Protein 6A58 (pdb70)

InterPro domains:
  IPR003347 JmjC domain [PF02373] (234-351)
  IPR003347 JmjC domain [PS51184] (203-369)
  IPR003347 JmjC domain [SM00558] (200-369)
  IPR003349 JmjN domain [PF02375] (21-54)
  IPR003349 JmjN domain [PS51183] (20-61)
  IPR003349 JmjN domain [SM00545] (19-60)
  IPR013087 Zinc finger C2H2-type [PS00028] (1268-1290)
  IPR013087 Zinc finger C2H2-type [PS00028] (1298-1320)
  IPR013087 Zinc finger C2H2-type [PS00028] (1328-1352)
  IPR013087 Zinc finger C2H2-type [PS50157] (1266-1295)
  IPR013087 Zinc finger C2H2-type [PS50157] (1296-1325)
  IPR013087 Zinc finger C2H2-type [PS50157] (1326-1357)
  IPR013087 Zinc finger C2H2-type [SM00355] (1243-1265)
  IPR013087 Zinc finger C2H2-type [SM00355] (1266-1290)
  IPR013087 Zinc finger C2H2-type [SM00355] (1296-1320)
  IPR013087 Zinc finger C2H2-type [SM00355] (1326-1352)
  IPR036236 Zinc finger C2H2 superfamily [SSF57667] (1282-1324)
  IPR036236 Zinc finger C2H2 superfamily [SSF57667] (1314-1348)

Solvent-accessible surface area: 8875 Å² total; per-residue (Å²): 171,150,91,65,27,90,99,12,121,88,180,74,22,136,37,61,23,112,40,98,133,80,16,105,52,3,94,162,20,31,10,52,70,205,89,32,52,116,91,55,196,36,21,140,120,0,56,110,37,47,61,86,81,58,124,94,131,83,50,148,12,90,117,200,83,31,197,102,31,24,47,156,59,153,23,66,72,32,23,41,46,83,59,77,46,40,102,68,54,90,8,77,19,145,106,40,57,86,50,15,42,58,72,70,40,28,37,135,23,80,176,164,49,84,63,86

Sequence (116 aa):
EECAAYQCNMEGCTMSFSSEKQLMLHKRRNICPIKGCGKNFFSHKYLVQHQRVHSDDRPLKCPWKGCKMTFKWWAWSRTEHIRVHTGARPYVCAEPDCGQTFRFVSDFSRHKRKTGHS

Secondary structure (DSSP, 8-state):
-TTTSEE--STT---EESSHHHHHHHHTTB-SSTTT--B-SSHHHHHHHHHHH-----EE--STT---EESSHHHHHHHHHHHHT---EE--STTT--EESSHHHHHHHHHHS---

GO terms:
  GO:0071558 histone H3K27me2/H3K27me3 demethylase activity (F, IDA)
  GO:0040029 epigenetic regulation of gene expression (P, IDA)
  GO:0009408 response to heat (P, IEP)
  GO:0009737 response to abscisic acid (P, IEP)
  GO:0010286 heat acclimation (P, IEP)
  GO:0042803 protein homodimerization activity (F, IDA)
  GO:0043565 sequence-specific DNA binding (F, IDA)
  GO:1904629 response to diterpene (P, IEP)
  GO:0051260 protein homooligomerization (P, IDA)
  GO:0097355 protein localization to heterochromatin (P, IDA)
  GO:0006355 regulation of DNA-templated transcription (P, IDA)
  GO:0005634 nucleus (C, EXP)
  GO:0031011 Ino80 complex (C, TAS)
  GO:0071558 histone H3K27me2/H3K27me3 demethylase activity (F, IMP)
  GO:0040029 epigenetic regulation of gene expression (P, IMP)
  GO:0009408 response to heat (P, IMP)
  GO:0009627 systemic acquired resistance (P, IMP)
  GO:0010104 regulation of ethylene-activated signaling pathway (P, IMP)
  GO:0010628 positive regulation of gene expression (P, IMP)
  GO:0043565 sequence-specific DNA binding (F, IMP)

Nearest PDB structures (foldseek):
  6a59-assembly1_A  TM=9.992E-01  e=1.985E-23  Arabidopsis thaliana
  6a57-assembly1_A-2  TM=6.347E-01  e=2.746E-20  Arabidopsis thaliana
  6jnm-assembly1_A  TM=7.099E-01  e=5.301E-16  Arabidopsis thaliana
  6jnn-assembly4_G  TM=6.930E-01  e=2.872E-15  Arabidopsis thaliana
  6wmi-assembly2_D  TM=5.431E-01  e=1.323E-08  Homo sapiens

B-factor: mean 37.61, std 11.18, range [24.14, 84.0]

Foldseek 3Di:
DVVQWAAAPPPPDGDIHNDVVLNVVVCQQFASDPPDGDHDPDNVVSVVVNVVPDPDFPAAAPDPPDGDGHNDPVVSVLVVCVVVVDFPAFFPADPPRDTHSDVVVVVVVCVVDVTD

Organism: Arabidopsis thaliana (NCBI:txid3702)

Radius of gyration: 21.43 Å; Cα contacts (8 Å, |Δi|>4): 134; chains: 1; bounding box: 33×42×55 Å

Structure (mmCIF, N/CA/C/O backbone):
data_6A58
#
_entry.id   6A58
#
_cell.length_a   62.494
_cell.length_b   62.494
_cell.length_c   43.157
_cell.angle_alpha   90.00
_cell.angle_beta   90.00
_cell.angle_gamma   90.00
#
_symmetry.space_group_name_H-M   'P 41'
#
loop_
_entity.id
_entity.type
_entity.pdbx_description
1 polymer 'Lysine-specific demet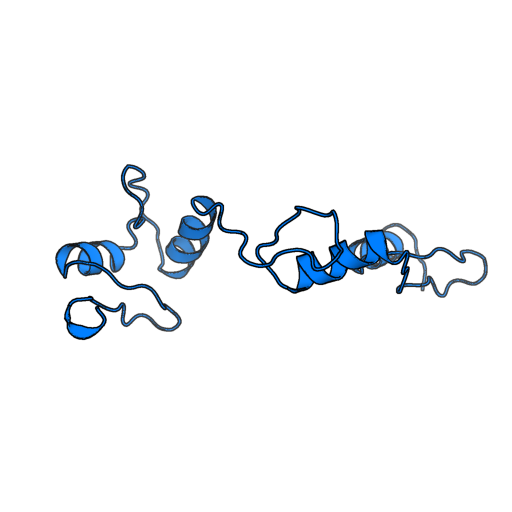hylase REF6'
2 non-polymer 'ZINC ION'
3 water water
#
loop_
_atom_site.group_PDB
_atom_site.id
_atom_site.type_symbol
_atom_site.label_atom_id
_atom_site.label_alt_id
_atom_site.label_comp_id
_atom_site.label_asym_id
_atom_site.label_entity_id
_atom_site.label_seq_id
_atom_site.pdbx_PDB_ins_code
_atom_site.Cartn_x
_atom_site.Cartn_y
_atom_site.Cartn_z
_atom_site.occupancy
_atom_site.B_iso_or_equiv
_atom_site.auth_seq_id
_atom_site.auth_comp_id
_atom_site.auth_asym_id
_atom_site.auth_atom_id
_atom_site.pdbx_PDB_model_num
ATOM 1 N N . GLU A 1 18 ? -40.436 16.137 20.747 0.50 50.42 1238 GLU A N 1
ATOM 2 C CA . GLU A 1 18 ? -41.135 16.363 19.436 1.00 50.12 1238 GLU A CA 1
ATOM 3 C C . GLU A 1 18 ? -40.535 17.552 18.668 1.00 49.03 1238 GLU A C 1
ATOM 4 O O . GLU A 1 18 ? -39.545 18.139 19.112 1.00 48.26 1238 GLU A O 1
ATOM 10 N N . GLU A 1 19 ? -41.124 17.880 17.515 1.00 48.25 1239 GLU A N 1
ATOM 11 C CA . GLU A 1 19 ? -40.713 19.040 16.702 1.00 46.90 1239 GLU A CA 1
ATOM 12 C C . GLU A 1 19 ? -40.630 20.329 17.511 1.00 45.26 1239 GLU A C 1
ATOM 13 O O . GLU A 1 19 ? -39.624 21.037 17.449 1.00 44.44 1239 GLU A O 1
ATOM 19 N N . CYS A 1 20 ? -41.708 20.618 18.243 1.00 43.69 1240 CYS A N 1
ATOM 20 C CA . CYS A 1 20 ? -41.818 21.796 19.114 1.00 43.26 1240 CYS A CA 1
ATOM 21 C C . CYS A 1 20 ? -40.636 21.942 20.068 1.00 41.74 1240 CYS A C 1
ATOM 22 O O . CYS A 1 20 ? -40.033 23.012 20.160 1.00 42.57 1240 CYS A O 1
ATOM 24 N N . ALA A 1 21 ? -40.320 20.854 20.764 1.00 40.78 1241 ALA A N 1
ATOM 25 C CA . ALA A 1 21 ? -39.236 20.828 21.750 1.00 39.57 1241 ALA A CA 1
ATOM 26 C C . ALA A 1 21 ? -37.838 20.775 21.124 1.00 38.20 1241 ALA A C 1
ATOM 27 O O . ALA A 1 21 ? -36.880 21.271 21.720 1.00 39.20 1241 ALA A O 1
ATOM 29 N N . ALA A 1 22 ? -37.722 20.166 19.944 1.00 36.14 1242 ALA A N 1
ATOM 30 C CA . ALA A 1 22 ? -36.430 20.022 19.265 1.00 34.10 1242 ALA A CA 1
ATOM 31 C C . ALA A 1 22 ? -35.913 21.349 18.708 1.00 32.86 1242 ALA A C 1
ATOM 32 O O . ALA A 1 22 ? -36.687 22.270 18.426 1.00 33.22 1242 ALA A O 1
ATOM 34 N N . TYR A 1 23 ? -34.593 21.426 18.559 1.00 31.39 1243 TYR A N 1
ATOM 35 C CA . TYR A 1 23 ? -33.911 22.591 18.006 1.00 30.40 1243 TYR A CA 1
ATOM 36 C C . TYR A 1 23 ? -33.307 22.231 16.650 1.00 29.31 1243 TYR A C 1
ATOM 37 O O . TYR A 1 23 ? -32.333 21.481 16.577 1.00 27.91 1243 TYR A O 1
ATOM 46 N N . GLN A 1 24 ? -33.884 22.781 15.584 1.00 28.42 1244 GLN A N 1
ATOM 47 C CA . GLN A 1 24 ? -33.495 22.434 14.214 1.00 28.43 1244 GLN A CA 1
ATOM 48 C C . GLN A 1 24 ? -32.311 23.289 13.744 1.00 28.22 1244 GLN A C 1
ATOM 49 O O . GLN A 1 24 ? -32.204 24.467 14.105 1.00 28.79 1244 GLN A O 1
ATOM 55 N N . CYS A 1 25 ? -31.426 22.688 12.949 1.00 27.07 1245 CYS A N 1
ATOM 56 C CA . CYS A 1 25 ? -30.296 23.404 12.348 1.00 27.73 1245 CYS A CA 1
ATOM 57 C C . CYS A 1 25 ? -30.755 24.194 11.130 1.00 28.48 1245 CYS A C 1
ATOM 58 O O . CYS A 1 25 ? -31.462 23.658 10.276 1.00 28.27 1245 CYS A O 1
ATOM 61 N N . ASN A 1 26 ? -30.338 25.460 11.049 1.00 29.34 1246 ASN A N 1
ATOM 62 C CA . ASN A 1 26 ? -30.732 26.345 9.941 1.00 30.43 1246 ASN A CA 1
ATOM 63 C C . ASN A 1 26 ? -29.705 26.439 8.805 1.00 31.71 1246 ASN A C 1
ATOM 64 O O . ASN A 1 26 ? -29.877 27.250 7.891 1.00 32.87 1246 ASN A O 1
ATOM 69 N N . MET A 1 27 ? -28.649 25.626 8.855 1.00 32.35 1247 MET A N 1
ATOM 70 C CA . MET A 1 27 ? -27.651 25.591 7.784 1.00 33.97 1247 MET A CA 1
ATOM 71 C C . MET A 1 27 ? -28.248 24.943 6.540 1.00 34.81 1247 MET A C 1
ATOM 72 O O . MET A 1 27 ? -29.013 23.983 6.643 1.00 32.23 1247 MET A O 1
ATOM 77 N N . GLU A 1 28 ? -27.899 25.479 5.372 1.00 36.58 1248 GLU A N 1
ATOM 78 C CA . GLU A 1 28 ? -28.479 25.026 4.105 1.00 37.73 1248 GLU A CA 1
ATOM 79 C C . GLU A 1 28 ? -28.186 23.543 3.876 1.00 35.99 1248 GLU A C 1
ATOM 80 O O . GLU A 1 28 ? -27.038 23.106 3.977 1.00 36.35 1248 GLU A O 1
ATOM 86 N N . GLY A 1 29 ? -29.240 22.774 3.612 1.00 34.30 1249 GLY A N 1
ATOM 87 C CA . GLY A 1 29 ? -29.126 21.342 3.359 1.00 33.22 1249 GLY A CA 1
ATOM 88 C C . GLY A 1 29 ? -29.118 20.447 4.591 1.00 31.96 1249 GLY A C 1
ATOM 89 O O . GLY A 1 29 ? -29.226 19.229 4.452 1.00 33.45 1249 GLY A O 1
ATOM 90 N N . CYS A 1 30 ? -29.000 21.024 5.789 1.00 30.45 1250 CYS A N 1
ATOM 91 C CA . CYS A 1 30 ? -28.921 20.219 7.014 1.00 28.54 1250 CYS A CA 1
ATOM 92 C C . CYS A 1 30 ? -30.314 19.813 7.481 1.00 27.80 1250 CYS A C 1
ATOM 93 O O . CYS A 1 30 ? -31.237 20.628 7.469 1.00 28.09 1250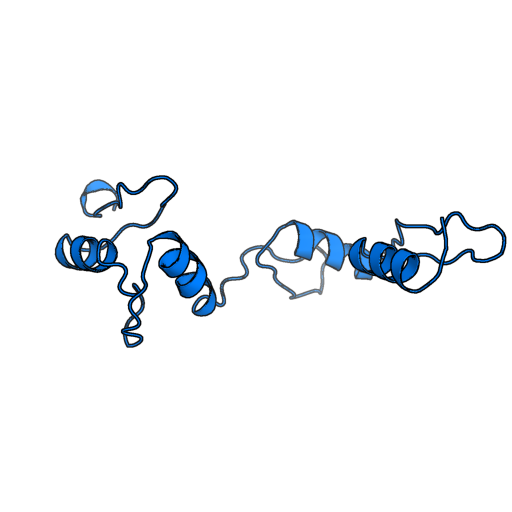 CYS A O 1
ATOM 96 N N . THR A 1 31 ? -30.458 18.555 7.897 1.00 25.94 1251 THR A N 1
ATOM 97 C CA . THR A 1 31 ? -31.734 18.032 8.379 1.00 25.99 1251 THR A CA 1
ATOM 98 C C . THR A 1 31 ? -31.642 17.571 9.838 1.00 25.04 1251 THR A C 1
ATOM 99 O O . THR A 1 31 ? -32.529 16.869 10.320 1.00 25.77 1251 THR A O 1
ATOM 103 N N . MET A 1 32 ? -30.593 17.993 10.545 1.00 24.70 1252 MET A N 1
ATOM 104 C CA . MET A 1 32 ? -30.371 17.562 11.924 1.00 25.38 1252 MET A CA 1
ATOM 105 C C . MET A 1 32 ? -31.125 18.424 12.928 1.00 25.38 1252 MET A C 1
ATOM 106 O O . MET A 1 32 ? -31.400 19.599 12.675 1.00 25.59 1252 MET A O 1
ATOM 111 N N . SER A 1 33 ? -31.463 17.819 14.064 1.00 24.73 1253 SER A N 1
ATOM 112 C CA . SER A 1 33 ? -32.093 18.529 15.179 1.00 25.72 1253 SER A CA 1
ATOM 113 C C . SER A 1 33 ? -31.562 18.000 16.507 1.00 24.82 1253 SER A C 1
ATOM 114 O O . SER A 1 33 ? -30.968 16.917 16.558 1.00 24.81 1253 SER A O 1
ATOM 117 N N . PHE A 1 34 ? -31.780 18.784 17.564 1.00 25.89 1254 PHE A N 1
ATOM 118 C CA . PHE A 1 34 ? -31.126 18.587 18.866 1.00 26.14 1254 PHE A CA 1
ATOM 119 C C . PHE A 1 34 ? -32.089 18.762 20.030 1.00 27.72 1254 PHE A C 1
ATOM 120 O O . PHE A 1 34 ? -33.083 19.476 19.919 1.00 27.94 1254 PHE A O 1
ATOM 128 N N . SER A 1 35 ? -31.772 18.102 21.144 1.00 30.72 1255 SER A N 1
ATOM 129 C CA . SER A 1 35 ? -32.606 18.127 22.347 1.00 32.55 1255 SER A CA 1
ATOM 130 C C . SER A 1 35 ? -32.561 19.463 23.092 1.00 33.61 1255 SER A C 1
ATOM 131 O O . SER A 1 35 ? -33.476 19.771 23.861 1.00 36.22 1255 SER A O 1
ATOM 134 N N . SER A 1 36 ? -31.507 20.247 22.871 1.00 33.35 1256 SER A N 1
ATOM 135 C CA . SER A 1 36 ? -31.341 21.535 23.541 1.00 33.67 1256 SER A CA 1
ATOM 136 C C . SER A 1 36 ? -30.666 22.555 22.639 1.00 33.22 1256 SER A C 1
ATOM 137 O O . SER A 1 36 ? -29.990 22.191 21.673 1.00 32.77 1256 SER A O 1
ATOM 140 N N . GLU A 1 37 ? -30.837 23.832 22.972 1.00 32.94 1257 GLU A N 1
ATOM 141 C CA . GLU A 1 37 ? -30.141 24.911 22.270 1.00 32.77 1257 GLU A CA 1
ATOM 142 C C . GLU A 1 37 ? -28.627 24.762 22.405 1.00 31.35 1257 GLU A C 1
ATOM 143 O O . GLU A 1 37 ? -27.890 25.059 21.467 1.00 30.16 1257 GLU A O 1
ATOM 149 N N . LYS A 1 38 ? -28.183 24.311 23.578 1.00 31.12 1258 LYS A N 1
ATOM 150 C CA . LYS A 1 38 ? -26.774 24.015 23.842 1.00 30.44 1258 LYS A CA 1
ATOM 151 C C . LYS A 1 38 ? -26.158 23.131 22.764 1.00 28.73 1258 LYS A C 1
ATOM 152 O O . LYS A 1 38 ? -25.126 23.471 22.188 1.00 28.25 1258 LYS A O 1
ATOM 158 N N . GLN A 1 39 ? -26.805 22.005 22.487 1.00 27.90 1259 GLN A N 1
ATOM 159 C CA . GLN A 1 39 ? -26.279 21.060 21.501 1.00 27.54 1259 GLN A CA 1
ATOM 160 C C . GLN A 1 39 ? -26.400 21.582 20.068 1.00 26.04 1259 GLN A C 1
ATOM 161 O O . GLN A 1 39 ? -25.582 21.236 19.217 1.00 25.30 1259 GLN A O 1
ATOM 167 N N . LEU A 1 40 ? -27.393 22.428 19.808 1.00 25.54 1260 LEU A N 1
ATOM 168 C CA . LEU A 1 40 ? -27.479 23.126 18.525 1.00 25.69 1260 LEU A CA 1
ATOM 169 C C . LEU A 1 40 ? -26.311 24.108 18.351 1.00 25.94 1260 LEU A C 1
ATOM 170 O O . LEU A 1 40 ? -25.738 24.199 17.271 1.00 25.54 1260 LEU A O 1
ATOM 175 N N . MET A 1 41 ? -25.979 24.850 19.406 1.00 26.01 1261 MET A N 1
ATOM 176 C CA . MET A 1 41 ? -24.843 25.782 19.355 1.00 26.58 1261 MET A CA 1
ATOM 177 C C . MET A 1 41 ? -23.517 25.058 19.111 1.00 25.38 1261 MET A C 1
ATOM 178 O O . MET A 1 41 ? -22.694 25.510 18.306 1.00 25.16 1261 MET A O 1
ATOM 183 N N . LEU A 1 42 ? -23.328 23.925 19.784 1.00 24.96 1262 LEU A N 1
ATOM 184 C CA . LEU A 1 42 ? -22.138 23.099 19.576 1.00 25.17 1262 LEU A CA 1
ATOM 185 C C . LEU A 1 42 ? -22.103 22.534 18.154 1.00 24.60 1262 LEU A C 1
ATOM 186 O O . LEU A 1 42 ? -21.042 22.473 17.527 1.00 24.69 1262 LEU A O 1
ATOM 191 N N . HIS A 1 43 ? -23.271 22.149 17.640 1.00 24.28 1263 HIS A N 1
ATOM 192 C CA . HIS A 1 43 ? -23.406 21.708 16.256 1.00 25.04 1263 HIS A CA 1
ATOM 193 C C . HIS A 1 43 ? -23.004 22.792 15.245 1.00 25.89 1263 HIS A C 1
ATOM 194 O O . HIS A 1 43 ? -22.332 22.493 14.260 1.00 26.14 1263 HIS A O 1
ATOM 201 N N . LYS A 1 44 ? -23.397 24.039 15.498 1.00 27.26 1264 LYS A N 1
ATOM 202 C CA . LYS A 1 44 ? -23.021 25.162 14.623 1.00 28.48 1264 LYS A CA 1
ATOM 203 C C . LYS A 1 44 ? -21.519 25.500 14.659 1.00 29.25 1264 LYS A C 1
ATOM 204 O O . LYS A 1 44 ? -21.019 26.167 13.748 1.00 30.20 1264 LYS A O 1
ATOM 210 N N . ARG A 1 45 ? -20.824 25.037 15.704 1.00 28.13 1265 ARG A N 1
ATOM 211 C CA A ARG A 1 45 ? -19.357 25.098 15.786 0.70 28.29 1265 ARG A CA 1
ATOM 212 C CA B ARG A 1 45 ? -19.357 25.106 15.782 0.30 28.45 1265 ARG A CA 1
ATOM 213 C C . ARG A 1 45 ? -18.690 23.852 15.186 1.00 28.16 1265 ARG A C 1
ATOM 214 O O . ARG A 1 45 ? -17.491 23.615 15.379 1.00 27.87 1265 ARG A O 1
ATOM 229 N N . ASN A 1 46 ? -19.467 23.055 14.445 1.00 27.53 1266 ASN A N 1
ATOM 230 C CA . ASN A 1 46 ? -18.986 21.869 13.737 1.00 27.68 1266 ASN A CA 1
ATOM 231 C C . ASN A 1 46 ? -18.331 20.820 14.633 1.00 26.77 1266 ASN A C 1
ATOM 232 O O . ASN A 1 46 ? -17.360 20.167 14.240 1.00 27.70 1266 ASN A O 1
ATOM 237 N N . ILE A 1 47 ? -18.895 20.651 15.828 1.00 25.73 1267 ILE A N 1
ATOM 238 C CA . ILE A 1 47 ? -18.481 19.614 16.764 1.00 25.72 1267 ILE A CA 1
ATOM 239 C C . ILE A 1 47 ? -19.379 18.405 16.519 1.00 25.68 1267 ILE A C 1
ATOM 240 O O . ILE A 1 47 ? -20.601 18.546 16.438 1.00 25.45 1267 ILE A O 1
ATOM 245 N N . CYS A 1 48 ? -18.771 17.228 16.385 1.00 25.47 1268 CYS A N 1
ATOM 246 C CA . CYS A 1 48 ? -19.518 15.985 16.155 1.00 26.48 1268 CYS A CA 1
ATOM 247 C C . CYS A 1 48 ? -20.675 15.815 17.154 1.00 26.64 1268 CYS A C 1
ATOM 248 O O . CYS A 1 48 ? -20.490 16.046 18.347 1.00 27.31 1268 CYS A O 1
ATOM 251 N N . PRO A 1 49 ? -21.868 15.403 16.672 1.00 26.37 1269 PRO A N 1
ATOM 252 C CA . PRO A 1 49 ? -23.023 15.245 17.569 1.00 26.45 1269 PRO A CA 1
ATOM 253 C C . PRO A 1 49 ? -23.006 13.999 18.465 1.00 26.98 1269 PRO A C 1
ATOM 254 O O . PRO A 1 49 ? -23.881 13.875 19.326 1.00 27.72 1269 PRO A O 1
ATOM 258 N N . ILE A 1 50 ? -22.049 13.089 18.263 1.00 27.73 1270 ILE A N 1
ATOM 259 C CA . ILE A 1 50 ? -22.051 11.785 18.934 1.00 28.45 1270 ILE A CA 1
ATOM 260 C C . ILE A 1 50 ? -21.298 11.834 20.264 1.00 29.34 1270 ILE A C 1
ATOM 261 O O . ILE A 1 50 ? -20.177 12.347 20.337 1.00 29.28 1270 ILE A O 1
ATOM 266 N N . LYS A 1 51 ? -21.917 11.273 21.303 1.00 30.37 1271 LYS A N 1
ATOM 267 C CA . LYS A 1 51 ? -21.312 11.196 22.638 1.00 31.38 1271 LYS A CA 1
ATOM 268 C C . LYS A 1 51 ? -19.951 10.493 22.591 1.00 32.54 1271 LYS A C 1
ATOM 269 O O . LYS A 1 51 ? -19.814 9.431 21.977 1.00 32.82 1271 LYS A O 1
ATOM 275 N N . GLY A 1 52 ? -18.949 11.113 23.215 1.00 34.07 1272 GLY A N 1
ATOM 276 C CA . GLY A 1 52 ? -17.602 10.543 23.314 1.00 34.33 1272 GLY A CA 1
ATOM 277 C C . GLY A 1 52 ? -16.631 10.799 22.170 1.00 35.50 1272 GLY A C 1
ATOM 278 O O . GLY A 1 52 ? -15.446 10.478 22.299 1.00 36.97 1272 GLY A O 1
ATOM 279 N N . CYS A 1 53 ? -17.101 11.369 21.057 1.00 34.31 1273 CYS A N 1
ATOM 280 C CA . CYS A 1 53 ? -16.246 11.572 19.883 1.00 33.89 1273 CYS A CA 1
ATOM 281 C C . CYS A 1 53 ? -15.352 12.803 20.056 1.00 34.96 1273 CYS A C 1
ATOM 282 O O . CYS A 1 53 ? -14.127 12.676 20.129 1.00 36.29 1273 CYS A O 1
ATOM 285 N N . GLY A 1 54 ? -15.968 13.982 20.113 1.00 34.48 1274 GLY A N 1
ATOM 286 C CA . GLY A 1 54 ? -15.246 15.238 20.332 1.00 33.89 1274 GLY A CA 1
ATOM 287 C C . GLY A 1 54 ? -14.542 15.861 19.134 1.00 33.52 1274 GLY A C 1
ATOM 288 O O . GLY A 1 54 ? -13.941 16.927 19.272 1.00 33.74 1274 GLY A O 1
ATOM 289 N N . LYS A 1 55 ? -14.612 15.230 17.961 1.00 31.86 1275 LYS A N 1
ATOM 290 C CA . LYS A 1 55 ? -13.935 15.758 16.775 1.00 31.77 1275 LYS A CA 1
ATOM 291 C C . LYS A 1 55 ? -14.623 17.037 16.284 1.00 30.60 1275 LYS A C 1
ATOM 292 O O . LYS A 1 55 ? -15.853 17.112 16.252 1.00 29.74 1275 LYS A O 1
ATOM 298 N N . ASN A 1 56 ? -13.814 18.043 15.945 1.00 29.54 1276 ASN A N 1
ATOM 299 C CA . ASN A 1 56 ? -14.290 19.315 15.391 1.00 29.39 1276 ASN A CA 1
ATOM 300 C C . ASN A 1 56 ? -13.876 19.397 13.927 1.00 29.88 1276 ASN A C 1
ATOM 301 O O . ASN A 1 56 ? -12.838 18.847 13.544 1.00 29.24 1276 ASN A O 1
ATOM 306 N N . PHE A 1 57 ? -14.659 20.118 13.125 1.00 29.87 1277 PHE A N 1
ATOM 307 C CA . PHE A 1 57 ? -14.429 20.208 11.675 1.00 30.48 1277 PHE A CA 1
ATOM 308 C C . PHE A 1 57 ? -14.436 21.643 11.160 1.00 30.45 1277 PHE A C 1
ATOM 309 O O . PHE A 1 57 ? -15.003 22.536 11.783 1.00 29.67 1277 PHE A O 1
ATOM 317 N N . PHE A 1 58 ? -13.775 21.854 10.023 1.00 31.39 1278 PHE A N 1
ATOM 318 C CA . PHE A 1 58 ? -13.573 23.194 9.465 1.00 33.02 1278 PHE A CA 1
ATOM 319 C C . PHE A 1 58 ? -14.835 23.760 8.816 1.00 32.82 1278 PHE A C 1
ATOM 320 O O . PHE A 1 58 ? -15.016 24.978 8.763 1.00 34.05 1278 PHE A O 1
ATOM 328 N N . SER A 1 59 ? -15.694 22.876 8.314 1.00 34.02 1279 SER A N 1
ATOM 329 C CA . SER A 1 59 ? -16.950 23.284 7.704 1.00 34.37 1279 SER A CA 1
ATOM 330 C C . SER A 1 59 ? -18.071 22.339 8.094 1.00 34.11 1279 SER A C 1
ATOM 331 O O . SER A 1 59 ? -17.847 21.245 8.613 1.00 32.37 1279 SER A O 1
ATOM 334 N N . HIS A 1 60 ? -19.280 22.781 7.794 1.00 35.08 1280 HIS A N 1
ATOM 335 C CA . HIS A 1 60 ? -20.477 22.013 8.068 1.00 36.07 1280 HIS A CA 1
ATOM 336 C C . HIS A 1 60 ? -20.594 20.766 7.178 1.00 37.06 1280 HIS A C 1
ATOM 337 O O . HIS A 1 60 ? -21.125 19.748 7.615 1.00 35.62 1280 HIS A O 1
ATOM 344 N N . LYS A 1 61 ? -20.083 20.840 5.947 1.00 38.34 1281 LYS A N 1
ATOM 345 C CA . LYS A 1 61 ? -20.058 19.680 5.047 1.00 39.91 1281 LYS A CA 1
ATOM 346 C C . LYS A 1 61 ? -19.184 18.543 5.594 1.00 39.67 1281 LYS A C 1
ATOM 347 O O . LYS A 1 61 ? -19.585 17.378 5.549 1.00 40.28 1281 LYS A O 1
ATOM 353 N N . TYR A 1 62 ? -17.999 18.888 6.104 1.00 39.25 1282 TYR A N 1
ATOM 354 C CA . TYR A 1 62 ? -17.104 17.910 6.749 1.00 39.70 1282 TYR A CA 1
ATOM 355 C C . TYR A 1 62 ? -17.746 17.235 7.965 1.00 37.59 1282 TYR A C 1
ATOM 356 O O . TYR A 1 62 ? -17.578 16.030 8.171 1.00 38.45 1282 TYR A O 1
ATOM 365 N N . LEU A 1 63 ? -18.463 18.021 8.767 1.00 35.85 1283 LEU A N 1
ATOM 366 C CA . LEU A 1 63 ? -19.168 17.516 9.950 1.00 35.71 1283 LEU A CA 1
ATOM 367 C C . LEU A 1 63 ? -20.219 16.460 9.593 1.00 36.05 1283 LEU A C 1
ATOM 368 O O . LEU A 1 63 ? -20.255 15.386 10.196 1.00 35.79 1283 LEU A O 1
ATOM 373 N N . VAL A 1 64 ? -21.072 16.788 8.625 1.00 36.99 1284 VAL A N 1
ATOM 374 C CA . VAL A 1 64 ? -22.191 15.919 8.226 1.00 38.49 1284 VAL A CA 1
ATOM 375 C C . VAL A 1 64 ? -21.687 14.593 7.642 1.00 40.72 1284 VAL A C 1
ATOM 376 O O . VAL A 1 64 ? -22.223 13.527 7.962 1.00 40.09 1284 VAL A O 1
ATOM 380 N N . GLN A 1 65 ? -20.660 14.665 6.800 1.00 42.57 1285 GLN A N 1
ATOM 381 C CA . GLN A 1 65 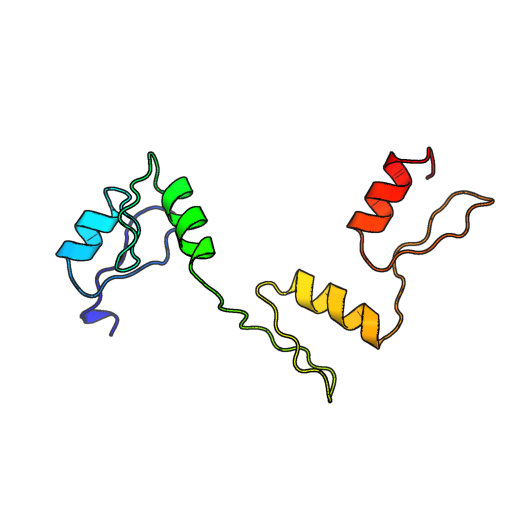? -20.024 13.465 6.242 1.00 44.06 1285 GLN A CA 1
ATOM 382 C C . GLN A 1 65 ? -19.433 12.565 7.330 1.00 43.02 1285 GLN A C 1
ATOM 383 O O . GLN A 1 65 ? -19.592 11.343 7.278 1.00 43.63 1285 GLN A O 1
ATOM 389 N N . HIS A 1 66 ? -18.768 13.174 8.312 1.00 41.18 1286 HIS A N 1
ATOM 390 C CA . HIS A 1 66 ? -18.173 12.432 9.427 1.00 40.84 1286 HIS A CA 1
ATOM 391 C C . HIS A 1 66 ? -19.194 11.674 10.283 1.00 41.86 1286 HIS A C 1
ATOM 392 O O . HIS A 1 66 ? -18.971 10.509 10.622 1.00 42.26 1286 HIS A O 1
ATOM 399 N N . GLN A 1 67 ? -20.290 12.344 10.645 1.00 42.66 1287 GLN A N 1
ATOM 400 C CA . GLN A 1 67 ? -21.349 11.748 11.482 1.00 44.37 1287 GLN A CA 1
ATOM 401 C C . GLN A 1 67 ? -21.860 10.408 10.928 1.00 44.89 1287 GLN A C 1
ATOM 402 O O . GLN A 1 67 ? -22.158 9.495 11.699 1.00 45.17 1287 GLN A O 1
ATOM 408 N N . ARG A 1 68 ? -21.945 10.303 9.601 1.00 45.87 1288 ARG A N 1
ATOM 409 C CA . ARG A 1 68 ? -22.349 9.062 8.923 1.00 46.55 1288 ARG A CA 1
ATOM 410 C C . ARG A 1 68 ? -21.461 7.851 9.243 1.00 46.86 1288 ARG A C 1
ATOM 411 O O . ARG A 1 68 ? -21.948 6.719 9.255 1.00 47.60 1288 ARG A O 1
ATOM 413 N N . VAL A 1 69 ? -20.173 8.090 9.499 1.00 46.27 1289 VAL A N 1
ATOM 414 C CA . VAL A 1 69 ? -19.231 7.024 9.872 1.00 45.10 1289 VAL A CA 1
ATOM 415 C C . VAL A 1 69 ? -19.559 6.344 11.209 1.00 44.33 1289 VAL A C 1
ATOM 416 O O . VAL A 1 69 ? -19.228 5.171 11.403 1.00 45.65 1289 VAL A O 1
ATOM 418 N N . HIS A 1 70 ? -20.193 7.073 12.127 1.00 41.70 1290 HIS A N 1
ATOM 419 C CA . HIS A 1 70 ? -20.670 6.492 13.390 1.00 40.81 1290 HIS A CA 1
ATOM 420 C C . HIS A 1 70 ? -21.891 5.582 13.215 1.00 40.63 1290 HIS A C 1
ATOM 421 O O . HIS A 1 70 ? -22.084 4.651 14.001 1.00 41.90 1290 HIS A O 1
ATOM 428 N N . SER A 1 71 ? -22.718 5.866 12.209 1.00 40.91 1291 SER A N 1
ATOM 429 C CA . SER A 1 71 ? -23.977 5.146 12.012 1.00 41.05 1291 SER A CA 1
ATOM 430 C C . SER A 1 71 ? -23.773 3.782 11.355 1.00 41.06 1291 SER A C 1
ATOM 431 O O . SER A 1 71 ? -23.137 3.684 10.305 1.00 42.78 1291 SER A O 1
ATOM 434 N N . ASP A 1 72 ? -24.332 2.747 11.980 1.00 40.33 1292 ASP A N 1
ATOM 435 C CA . ASP A 1 72 ? -24.451 1.417 11.371 1.00 40.20 1292 ASP A CA 1
ATOM 436 C C . ASP A 1 72 ? -25.872 1.170 10.830 1.00 37.73 1292 ASP A C 1
ATOM 437 O O . ASP A 1 72 ? -26.265 0.022 10.615 1.00 38.00 1292 ASP A O 1
ATOM 442 N N . ASP A 1 73 ? -26.627 2.248 10.591 1.00 34.62 1293 ASP A N 1
ATOM 443 C CA . ASP A 1 73 ? -28.015 2.145 10.151 1.00 32.77 1293 ASP A CA 1
ATOM 444 C C . ASP A 1 73 ? -28.059 1.752 8.677 1.00 32.08 1293 ASP A C 1
ATOM 445 O O . ASP A 1 73 ? -27.531 2.464 7.817 1.00 31.30 1293 ASP A O 1
ATOM 450 N N . ARG A 1 74 ? -28.685 0.606 8.412 1.00 31.21 1294 ARG A N 1
ATOM 451 C CA . ARG A 1 74 ? -28.912 0.097 7.066 1.00 31.80 1294 ARG A CA 1
ATOM 452 C C . ARG A 1 74 ? -30.417 -0.154 6.948 1.00 29.85 1294 ARG A C 1
ATOM 453 O O . ARG A 1 74 ? -30.885 -1.272 7.181 1.00 29.78 1294 ARG A O 1
ATOM 461 N N . PRO A 1 75 ? -31.195 0.903 6.620 1.00 28.77 1295 PRO A N 1
ATOM 462 C CA . PRO A 1 75 ? -32.657 0.801 6.718 1.00 28.43 1295 PRO A CA 1
ATOM 463 C C . PRO A 1 75 ? -33.359 -0.093 5.693 1.00 27.78 1295 PRO A C 1
ATOM 464 O O . PRO A 1 75 ? -34.493 -0.505 5.936 1.00 28.01 1295 PRO A O 1
ATOM 468 N N . LEU A 1 76 ? -32.702 -0.367 4.567 1.00 28.47 1296 LEU A N 1
ATOM 469 C CA . LEU A 1 76 ? -33.348 -1.012 3.423 1.00 28.49 1296 LEU A CA 1
ATOM 470 C C . LEU A 1 76 ? -33.063 -2.512 3.406 1.00 28.48 1296 LEU A C 1
ATOM 471 O O . LEU A 1 76 ? -31.930 -2.925 3.155 1.00 29.75 1296 LEU A O 1
ATOM 476 N N . LYS A 1 77 ? -34.099 -3.312 3.669 1.00 28.89 1297 LYS A N 1
ATOM 477 C CA . LYS A 1 77 ? -33.974 -4.773 3.732 1.00 30.00 1297 LYS A CA 1
ATOM 478 C C . LYS A 1 77 ? -34.080 -5.371 2.340 1.00 28.06 1297 LYS A C 1
ATOM 479 O O . LYS A 1 77 ? -34.844 -4.890 1.507 1.00 27.84 1297 LYS A O 1
ATOM 485 N N . CYS A 1 78 ? -33.317 -6.431 2.097 1.00 27.62 1298 CYS A N 1
ATOM 486 C CA . CYS A 1 78 ? -33.452 -7.190 0.861 1.00 27.24 1298 CYS A CA 1
ATOM 487 C C . CYS A 1 78 ? -34.842 -7.832 0.817 1.00 27.01 1298 CYS A C 1
ATOM 488 O O . CYS A 1 78 ? -35.276 -8.414 1.813 1.00 27.67 1298 CYS A O 1
ATOM 491 N N . PRO A 1 79 ? -35.542 -7.726 -0.330 1.00 26.74 1299 PRO A N 1
ATOM 492 C CA . PRO A 1 79 ? -36.883 -8.300 -0.443 1.00 27.19 1299 PRO A CA 1
ATOM 493 C C . PRO A 1 79 ? -36.921 -9.803 -0.747 1.00 27.32 1299 PRO A C 1
ATOM 494 O O . PRO A 1 79 ? -38.010 -10.369 -0.781 1.00 28.34 1299 PRO A O 1
ATOM 498 N N . TRP A 1 80 ? -35.763 -10.431 -0.960 1.00 26.92 1300 TRP A N 1
ATOM 499 C CA . TRP A 1 80 ? -35.686 -11.852 -1.330 1.00 27.56 1300 TRP A CA 1
ATOM 500 C C . TRP A 1 80 ? -35.868 -12.707 -0.077 1.00 28.01 1300 TRP A C 1
ATOM 501 O O . TRP A 1 80 ? -35.054 -12.627 0.843 1.00 27.73 1300 TRP A O 1
ATOM 512 N N . LYS A 1 81 ? -36.926 -13.518 -0.034 1.00 28.88 1301 LYS A N 1
ATOM 513 C CA . LYS A 1 81 ? -37.193 -14.366 1.135 1.00 30.06 1301 LYS A CA 1
ATOM 514 C C . LYS A 1 81 ? -35.974 -15.222 1.471 1.00 29.82 1301 LYS A C 1
ATOM 515 O O . LYS A 1 81 ? -35.339 -15.779 0.574 1.00 29.38 1301 LYS A O 1
ATOM 521 N N . GLY A 1 82 ? -35.654 -15.308 2.763 1.00 30.96 1302 GLY A N 1
ATOM 522 C CA . GLY A 1 82 ? -34.468 -16.020 3.242 1.00 31.34 1302 GLY A CA 1
ATOM 523 C C . GLY A 1 82 ? -33.214 -15.177 3.406 1.00 31.66 1302 GLY A C 1
ATOM 524 O O . GLY A 1 82 ? -32.280 -15.597 4.092 1.00 32.81 1302 GLY A O 1
ATOM 525 N N . CYS A 1 83 ? -33.180 -13.996 2.785 1.00 30.98 1303 CYS A N 1
ATOM 526 C CA . CYS A 1 83 ? -32.015 -13.129 2.831 1.00 30.73 1303 CYS A CA 1
ATOM 527 C C . CYS A 1 83 ? -32.187 -12.104 3.941 1.00 31.57 1303 CYS A C 1
ATOM 528 O O . CYS A 1 83 ? -33.218 -11.440 4.016 1.00 32.44 1303 CYS A O 1
ATOM 531 N N . LYS A 1 84 ? -31.165 -11.977 4.785 1.00 34.14 1304 LYS A N 1
ATOM 532 C CA . LYS A 1 84 ? -31.192 -11.065 5.930 1.00 35.41 1304 LYS A CA 1
ATOM 533 C C . LYS A 1 84 ? -30.308 -9.831 5.714 1.00 34.85 1304 LYS A C 1
ATOM 534 O O . LYS A 1 84 ? -30.087 -9.061 6.652 1.00 34.71 1304 LYS A O 1
ATOM 540 N N . MET A 1 85 ? -29.828 -9.623 4.486 1.00 32.76 1305 MET A N 1
ATOM 541 C CA . MET A 1 85 ? -28.935 -8.500 4.195 1.00 33.28 1305 MET A CA 1
ATOM 542 C C . MET A 1 85 ? -29.6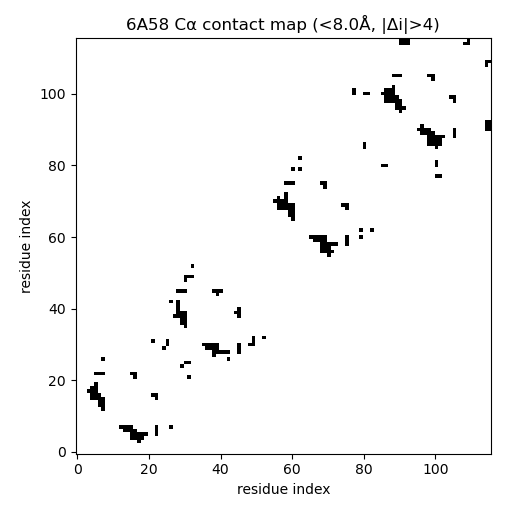98 -7.182 4.184 1.00 31.42 1305 MET A C 1
ATOM 543 O O . MET A 1 85 ? -30.863 -7.130 3.800 1.00 29.60 1305 MET A O 1
ATOM 548 N N . THR A 1 86 ? -29.013 -6.129 4.619 1.00 30.63 1306 THR A N 1
ATOM 549 C CA . THR A 1 86 ? -29.584 -4.789 4.741 1.00 30.00 1306 THR A CA 1
ATOM 550 C C . THR A 1 86 ? -28.637 -3.774 4.118 1.00 29.27 1306 THR A C 1
ATOM 551 O O . THR A 1 86 ? -27.434 -4.031 3.991 1.00 28.54 1306 THR A O 1
ATOM 555 N N . PHE A 1 87 ? -29.188 -2.626 3.718 1.00 28.41 1307 PHE A N 1
ATOM 556 C CA . PHE A 1 87 ? -28.443 -1.630 2.940 1.00 29.33 1307 PHE A CA 1
ATOM 557 C C . PHE A 1 87 ? -28.745 -0.203 3.360 1.00 30.00 1307 PHE A C 1
ATOM 558 O O . PHE A 1 87 ? -29.848 0.110 3.804 1.00 29.53 1307 PHE A O 1
ATOM 566 N N . LYS A 1 88 ? -27.731 0.646 3.214 1.00 31.87 1308 LYS A N 1
ATOM 567 C CA . LYS A 1 88 ? -27.852 2.075 3.475 1.00 33.22 1308 LYS A CA 1
ATOM 568 C C . LYS A 1 88 ? -28.548 2.805 2.327 1.00 34.79 1308 LYS A C 1
ATOM 569 O O . LYS A 1 88 ? -29.394 3.667 2.577 1.00 36.05 1308 LYS A O 1
ATOM 571 N N . TRP A 1 89 ? -28.197 2.445 1.085 1.00 36.14 1309 TRP A N 1
ATOM 572 C CA A TRP A 1 89 ? -28.681 3.133 -0.119 0.50 37.43 1309 TRP A CA 1
ATOM 573 C CA B TRP A 1 89 ? -28.693 3.136 -0.110 0.50 37.24 1309 TRP A CA 1
ATOM 574 C C . TRP A 1 89 ? -29.461 2.192 -1.033 1.00 37.35 1309 TRP A C 1
ATOM 575 O O . TRP A 1 89 ? -29.161 0.995 -1.110 1.00 36.05 1309 TRP A O 1
ATOM 596 N N . ALA A 1 90 ? -30.451 2.745 -1.733 1.00 36.31 1310 ALA A N 1
ATOM 597 C CA . ALA A 1 90 ? -31.304 1.979 -2.647 1.00 35.74 1310 ALA A CA 1
ATOM 598 C C . ALA A 1 90 ? -30.526 1.356 -3.806 1.00 35.76 1310 ALA A C 1
ATOM 599 O O . ALA A 1 90 ? -30.817 0.226 -4.199 1.00 33.47 1310 ALA A O 1
ATOM 601 N N . TRP A 1 91 ? -29.546 2.084 -4.350 1.00 36.11 1311 TRP A N 1
ATOM 602 C CA . TRP A 1 91 ? -28.721 1.557 -5.449 1.00 36.34 1311 TRP A CA 1
ATOM 603 C C . TRP A 1 91 ? -27.930 0.307 -5.035 1.00 35.34 1311 TRP A C 1
ATOM 604 O O . TRP A 1 91 ? -27.817 -0.638 -5.818 1.00 34.50 1311 TRP A O 1
ATOM 615 N N . SER A 1 92 ? -27.400 0.308 -3.810 1.00 33.74 1312 SER A N 1
ATOM 616 C CA . SER A 1 92 ? -26.675 -0.842 -3.262 1.00 33.55 1312 SER A CA 1
ATOM 617 C C . SER A 1 92 ? -27.588 -2.058 -3.115 1.00 31.53 1312 SER A C 1
ATOM 618 O O . SER A 1 92 ? -27.183 -3.184 -3.427 1.00 31.58 1312 SER A O 1
ATOM 621 N N . ARG A 1 93 ? -28.810 -1.831 -2.636 1.00 30.07 1313 ARG A N 1
ATOM 622 C CA . ARG A 1 93 ? -29.793 -2.914 -2.518 1.00 29.04 1313 ARG A CA 1
ATOM 623 C C . ARG A 1 93 ? -30.167 -3.451 -3.896 1.00 29.51 1313 ARG A C 1
ATOM 624 O O . ARG A 1 93 ? -30.212 -4.663 -4.093 1.00 28.33 1313 ARG A O 1
ATOM 632 N N . THR A 1 94 ? -30.448 -2.551 -4.838 1.00 30.15 1314 THR A N 1
ATOM 633 C CA . THR A 1 94 ? -30.806 -2.949 -6.206 1.00 30.62 1314 THR A CA 1
ATOM 634 C C . THR A 1 94 ? -29.704 -3.786 -6.868 1.00 30.42 1314 THR A C 1
ATOM 635 O O . THR A 1 94 ? -29.991 -4.817 -7.483 1.00 29.89 1314 THR A O 1
ATOM 639 N N . GLU A 1 95 ? -28.455 -3.343 -6.740 1.00 30.66 1315 GLU A N 1
ATOM 640 C CA . GLU A 1 95 ? -27.310 -4.117 -7.234 1.00 31.18 1315 GLU A CA 1
ATOM 641 C C . GLU A 1 95 ? -27.249 -5.500 -6.582 1.00 30.36 1315 GLU A C 1
ATOM 642 O O . GLU A 1 95 ? -27.063 -6.504 -7.271 1.00 30.43 1315 GLU A O 1
ATOM 648 N N . HIS A 1 96 ? -27.428 -5.546 -5.263 1.00 28.23 1316 HIS A N 1
ATOM 649 C CA . HIS A 1 96 ? -27.434 -6.815 -4.528 1.00 27.60 1316 HIS A CA 1
ATOM 650 C C . HIS A 1 96 ? -28.498 -7.807 -5.000 1.00 26.53 1316 HIS A C 1
ATOM 651 O O . HIS A 1 96 ? -28.216 -9.004 -5.115 1.00 26.44 1316 HIS A O 1
ATOM 658 N N . ILE A 1 97 ? -29.709 -7.320 -5.268 1.00 25.70 1317 ILE A N 1
ATOM 659 C CA . ILE A 1 97 ? -30.817 -8.190 -5.700 1.00 25.15 1317 ILE A CA 1
ATOM 660 C C . ILE A 1 97 ? -30.460 -8.955 -6.986 1.00 25.08 1317 ILE A C 1
ATOM 661 O O . ILE A 1 97 ? -30.909 -10.089 -7.182 1.00 24.68 1317 ILE A O 1
ATOM 666 N N . ARG A 1 98 ? -29.625 -8.360 -7.838 1.00 24.18 1318 ARG A N 1
ATOM 667 C CA . ARG A 1 98 ? -29.153 -9.038 -9.049 1.00 24.59 1318 ARG A CA 1
ATOM 668 C C . ARG A 1 98 ? -28.384 -10.333 -8.759 1.00 24.69 1318 ARG A C 1
ATOM 669 O O . ARG A 1 98 ? -28.358 -11.228 -9.604 1.00 24.66 1318 ARG A O 1
ATOM 677 N N . VAL A 1 99 ? -27.766 -10.434 -7.580 1.00 24.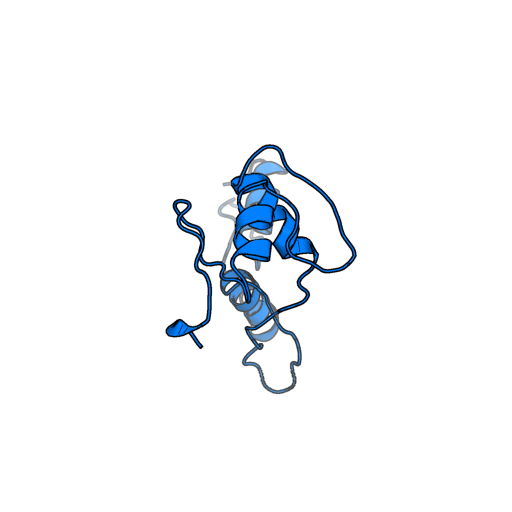71 1319 VAL A N 1
ATOM 678 C CA . VAL A 1 99 ? -27.092 -11.675 -7.161 1.00 25.02 1319 VAL A CA 1
ATOM 679 C C . VAL A 1 99 ? -28.112 -12.812 -7.081 1.00 25.18 1319 VAL A C 1
ATOM 680 O O . VAL A 1 99 ? -27.825 -13.931 -7.505 1.00 25.48 1319 VAL A O 1
ATOM 684 N N . HIS A 1 100 ? -29.298 -12.513 -6.554 1.00 24.14 1320 HIS A N 1
ATOM 685 C CA . HIS A 1 100 ? -30.377 -13.495 -6.445 1.00 24.69 1320 HIS A CA 1
ATOM 686 C C . HIS A 1 100 ? -31.026 -13.818 -7.785 1.00 24.93 1320 HIS A C 1
ATOM 687 O O . HIS A 1 100 ? -31.352 -14.976 -8.045 1.00 24.91 1320 HIS A O 1
ATOM 694 N N . THR A 1 101 ? -31.249 -12.800 -8.621 1.00 24.37 1321 THR A N 1
ATOM 695 C CA . THR A 1 101 ? -31.920 -13.006 -9.913 1.00 24.77 1321 THR 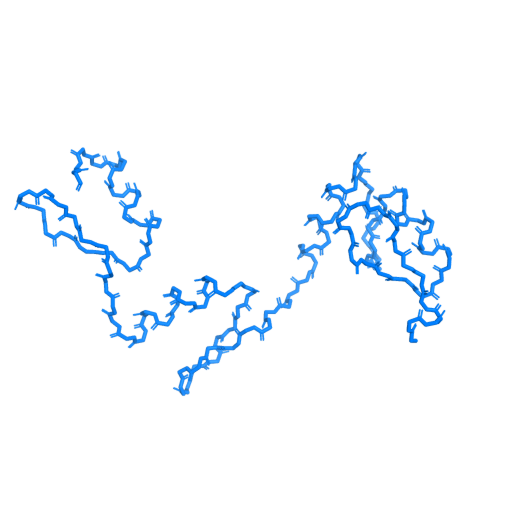A CA 1
ATOM 696 C C . THR A 1 101 ? -30.987 -13.554 -10.999 1.00 24.75 1321 THR A C 1
ATOM 697 O O . THR A 1 101 ? -31.459 -14.125 -11.982 1.00 26.12 1321 THR A O 1
ATOM 701 N N . GLY A 1 102 ? -29.677 -13.361 -10.830 1.00 24.48 1322 GLY A N 1
ATOM 702 C CA . GLY A 1 102 ? -28.687 -13.766 -11.829 1.00 25.01 1322 GLY A CA 1
ATOM 703 C C . GLY A 1 102 ? -28.541 -12.794 -12.989 1.00 26.02 1322 GLY A C 1
ATOM 704 O O . GLY A 1 102 ? -27.900 -13.121 -13.987 1.00 26.79 1322 GLY A O 1
ATOM 705 N N . ALA A 1 103 ? -29.109 -11.594 -12.853 1.00 26.25 1323 ALA A N 1
ATOM 706 C CA . ALA A 1 103 ? -29.069 -10.598 -13.925 1.00 26.44 1323 ALA A CA 1
ATOM 707 C C . ALA A 1 103 ? -27.644 -10.096 -14.144 1.00 26.60 1323 ALA A C 1
ATOM 708 O O . ALA A 1 103 ? -26.921 -9.850 -13.180 1.00 27.07 1323 ALA A O 1
ATOM 710 N N . ARG A 1 104 ? -27.254 -9.960 -15.412 1.00 27.27 1324 ARG A N 1
ATOM 711 C CA . ARG A 1 104 ? -25.963 -9.386 -15.802 1.00 27.58 1324 ARG A CA 1
ATOM 712 C C . ARG A 1 104 ? -26.271 -8.303 -16.844 1.00 27.78 1324 ARG A C 1
ATOM 713 O O . ARG A 1 104 ? -26.143 -8.550 -18.044 1.00 28.92 1324 ARG A O 1
ATOM 721 N N . PRO A 1 105 ? -26.704 -7.105 -16.392 1.00 27.12 1325 PRO A N 1
ATOM 722 C CA . PRO A 1 105 ? -27.237 -6.109 -17.345 1.00 27.38 1325 PRO A CA 1
ATOM 723 C C . PRO A 1 105 ? -26.240 -5.503 -18.336 1.00 28.00 1325 PRO A C 1
ATOM 724 O O . PRO A 1 105 ? -26.654 -5.033 -19.403 1.00 28.41 1325 PRO A O 1
ATOM 728 N N . TYR A 1 106 ? -24.959 -5.501 -17.981 1.00 28.27 1326 TYR A N 1
ATOM 729 C CA . TYR A 1 106 ? -23.937 -4.786 -18.741 1.00 29.58 1326 TYR A CA 1
ATOM 730 C C . TYR A 1 106 ? -23.148 -5.778 -19.579 1.00 31.85 1326 TYR A C 1
ATOM 731 O O . TYR A 1 106 ? -22.471 -6.651 -19.037 1.00 31.59 1326 TYR A O 1
ATOM 740 N N . VAL A 1 107 ? -23.271 -5.649 -20.902 1.00 33.60 1327 VAL A N 1
ATOM 741 C CA . VAL A 1 107 ? -22.648 -6.564 -21.854 1.00 35.35 1327 VAL A CA 1
ATOM 742 C C . VAL A 1 107 ? -21.623 -5.783 -22.666 1.00 37.81 1327 VAL A C 1
ATOM 743 O O . VAL A 1 107 ? -21.937 -4.718 -23.205 1.00 37.45 1327 VAL A O 1
ATOM 747 N N . CYS A 1 108 ? -20.406 -6.318 -22.750 1.00 39.85 1328 CYS A N 1
ATOM 748 C CA . CYS A 1 108 ? -19.329 -5.681 -23.507 1.00 43.09 1328 CYS A CA 1
ATOM 749 C C . CYS A 1 108 ? -19.629 -5.731 -25.005 1.00 45.46 1328 CYS A C 1
ATOM 750 O O . CYS A 1 108 ? -20.061 -6.763 -25.521 1.00 45.69 1328 CYS A O 1
ATOM 753 N N . ALA A 1 109 ? -19.398 -4.608 -25.687 1.00 49.21 1329 ALA A N 1
ATOM 754 C CA . ALA A 1 109 ? -19.743 -4.455 -27.107 1.00 51.81 1329 ALA A CA 1
ATOM 755 C C . ALA A 1 109 ? -18.645 -4.903 -28.084 1.00 54.38 1329 ALA A C 1
ATOM 756 O O . ALA A 1 109 ? -18.879 -4.909 -29.294 1.00 55.72 1329 ALA A O 1
ATOM 758 N N . GLU A 1 110 ? -17.464 -5.268 -27.575 1.00 56.06 1330 GLU A N 1
ATOM 759 C CA . GLU A 1 110 ? -16.358 -5.737 -28.424 1.00 56.83 1330 GLU A CA 1
ATOM 760 C C . GLU A 1 110 ? -16.694 -7.081 -29.085 1.00 58.35 1330 GLU A C 1
ATOM 761 O O . GLU A 1 110 ? -17.424 -7.883 -28.501 1.00 59.34 1330 GLU A O 1
ATOM 763 N N . PRO A 1 111 ? -16.150 -7.336 -30.295 1.00 59.14 1331 PRO A N 1
ATOM 764 C CA . PRO A 1 111 ? -16.597 -8.472 -31.115 1.00 59.09 1331 PRO A CA 1
ATOM 765 C C . PRO A 1 111 ? -16.260 -9.856 -30.548 1.00 58.21 1331 PRO A C 1
ATOM 766 O O . PRO A 1 111 ? -17.114 -10.746 -30.580 1.00 59.53 1331 PRO A O 1
ATOM 770 N N . ASP A 1 112 ? -15.041 -10.025 -30.033 1.00 56.49 1332 ASP A N 1
ATOM 771 C CA . ASP A 1 112 ? -14.572 -11.316 -29.516 1.00 55.10 1332 ASP A CA 1
ATOM 772 C C . ASP A 1 112 ? -14.504 -11.383 -27.982 1.00 53.13 1332 ASP A C 1
ATOM 773 O O . ASP A 1 112 ? -13.832 -12.264 -27.437 1.00 53.83 1332 ASP A O 1
ATOM 775 N N . CYS A 1 113 ? -15.204 -10.478 -27.292 1.00 50.67 1333 CYS A N 1
ATOM 776 C CA . CYS A 1 113 ? -15.176 -10.416 -25.827 1.00 48.27 1333 CYS A CA 1
ATOM 777 C C . CYS A 1 113 ? -16.348 -11.193 -25.220 1.00 44.71 1333 CYS A C 1
ATOM 778 O O . CYS A 1 113 ? -16.140 -12.221 -24.575 1.00 44.44 1333 CYS A O 1
ATOM 781 N N . GLY A 1 114 ? -17.570 -10.702 -25.435 1.00 42.12 1334 GLY A N 1
ATOM 782 C CA . GLY A 1 114 ? -18.784 -11.338 -24.914 1.00 40.41 1334 GLY A CA 1
ATOM 783 C C . GLY A 1 114 ? -18.969 -11.329 -23.403 1.00 38.80 1334 GLY A C 1
ATOM 784 O O . GLY A 1 114 ? -19.833 -12.035 -22.884 1.00 38.24 1334 GLY A O 1
ATOM 785 N N . GLN A 1 115 ? -18.191 -10.513 -22.696 1.00 37.21 1335 GLN A N 1
ATOM 786 C CA . GLN A 1 115 ? -18.178 -10.529 -21.237 1.00 36.44 1335 GLN A CA 1
ATOM 787 C C . GLN A 1 115 ? -19.375 -9.749 -20.693 1.00 34.21 1335 GLN A C 1
ATOM 788 O O . GLN A 1 115 ? -19.767 -8.737 -21.276 1.00 35.02 1335 GLN A O 1
ATOM 794 N N . THR A 1 116 ? -19.958 -10.235 -19.593 1.00 31.32 1336 THR A N 1
ATOM 795 C CA . THR A 1 116 ? -21.083 -9.563 -18.931 1.00 29.86 1336 THR A CA 1
ATOM 796 C C . THR A 1 116 ? -20.743 -9.206 -17.486 1.00 28.29 1336 THR A C 1
ATOM 797 O O . THR A 1 116 ? -19.849 -9.809 -16.878 1.00 27.72 1336 THR A O 1
ATOM 801 N N . PHE A 1 117 ? -21.468 -8.228 -16.945 1.00 28.40 1337 PHE A N 1
ATOM 802 C CA . PHE A 1 117 ? -21.212 -7.691 -15.600 1.00 28.22 1337 PHE A CA 1
ATOM 803 C C . PHE A 1 117 ? -22.519 -7.432 -14.859 1.00 27.68 1337 PHE A C 1
ATOM 804 O O . PHE A 1 117 ? -23.534 -7.105 -15.478 1.00 27.03 1337 PHE A O 1
ATOM 812 N N . ARG A 1 118 ? -22.484 -7.615 -13.539 1.00 28.48 1338 ARG A N 1
ATOM 813 C CA . ARG A 1 118 ? -23.650 -7.410 -12.677 1.00 29.83 1338 ARG A CA 1
ATOM 814 C C . ARG A 1 118 ? -23.787 -5.955 -12.237 1.00 31.18 1338 ARG A C 1
ATOM 815 O O . ARG A 1 118 ? -24.907 -5.456 -12.106 1.00 30.58 1338 ARG A O 1
ATOM 823 N N . PHE A 1 119 ? -22.652 -5.302 -11.981 1.00 32.54 1339 PHE A N 1
ATOM 824 C CA . PHE A 1 119 ? -22.615 -3.911 -11.520 1.00 34.98 1339 PHE A CA 1
ATOM 825 C C . PHE 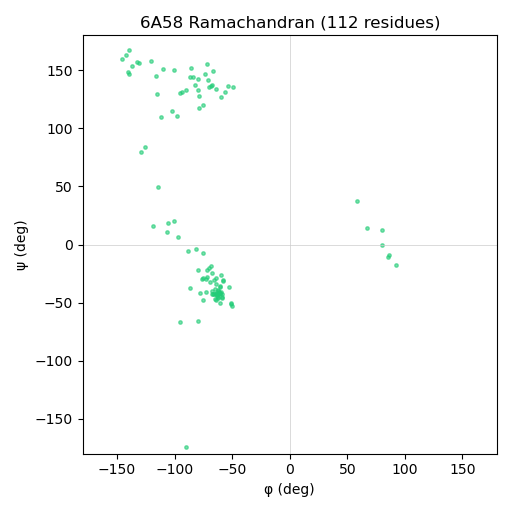A 1 119 ? -21.922 -3.047 -12.570 1.00 35.50 1339 PHE A C 1
ATOM 826 O O . PHE A 1 119 ? -20.981 -3.498 -13.225 1.00 35.46 1339 PHE A O 1
ATOM 834 N N . VAL A 1 120 ? -22.387 -1.808 -12.719 1.00 36.62 1340 VAL A N 1
ATOM 835 C CA . VAL A 1 120 ? -21.828 -0.885 -13.715 1.00 37.44 1340 VAL A CA 1
ATOM 836 C C . VAL A 1 120 ? -20.355 -0.536 -13.440 1.00 37.60 1340 VAL A C 1
ATOM 837 O O . VAL A 1 120 ? -19.587 -0.358 -14.383 1.00 36.98 1340 VAL A O 1
ATOM 841 N N . SER A 1 121 ? -19.971 -0.456 -12.164 1.00 38.62 1341 SER A N 1
ATOM 842 C CA . SER A 1 121 ? -18.577 -0.194 -11.775 1.00 39.81 1341 SER A CA 1
ATOM 843 C C . SER A 1 121 ? -17.605 -1.271 -12.270 1.00 40.92 1341 SER A C 1
ATOM 844 O O . SER A 1 121 ? -16.466 -0.961 -12.625 1.00 41.33 1341 SER A O 1
ATOM 847 N N . ASP A 1 122 ? -18.059 -2.526 -12.292 1.00 41.15 1342 ASP A N 1
ATOM 848 C CA . ASP A 1 122 ? -17.279 -3.631 -12.866 1.00 41.82 1342 ASP A CA 1
ATOM 849 C C . ASP A 1 122 ? -17.142 -3.484 -14.383 1.00 41.62 1342 ASP A C 1
ATOM 850 O O . ASP A 1 122 ? -16.082 -3.774 -14.943 1.00 42.88 1342 ASP A O 1
ATOM 855 N N . PHE A 1 123 ? -18.222 -3.055 -15.039 1.00 41.47 1343 PHE A N 1
ATOM 856 C CA . PHE A 1 123 ? -18.220 -2.803 -16.485 1.00 41.96 1343 PHE A CA 1
ATOM 857 C C . PHE A 1 123 ? -17.310 -1.624 -16.848 1.00 43.59 1343 PHE A C 1
ATOM 858 O O . PHE A 1 123 ? -16.564 -1.699 -17.825 1.00 43.95 1343 PHE A O 1
ATOM 866 N N . SER A 1 124 ? -17.370 -0.554 -16.055 1.00 45.59 1344 SER A N 1
ATOM 867 C CA . SER A 1 124 ? -16.491 0.612 -16.240 1.00 48.08 1344 SER A CA 1
ATOM 868 C C . SER A 1 124 ? -1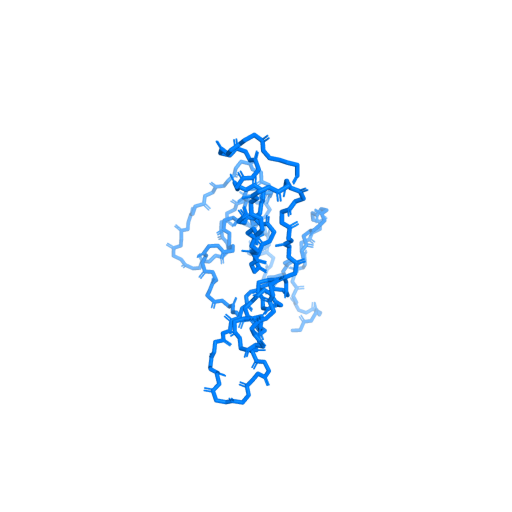5.017 0.266 -16.016 1.00 49.67 1344 SER A C 1
ATOM 869 O O . SER A 1 124 ? -14.152 0.718 -16.767 1.00 51.70 1344 SER A O 1
ATOM 872 N N . ARG A 1 125 ? -14.744 -0.532 -14.984 1.00 50.83 1345 ARG A N 1
ATOM 873 C CA . ARG A 1 125 ? -13.390 -1.020 -14.700 1.00 51.76 1345 ARG A CA 1
ATOM 874 C C . ARG A 1 125 ? -12.837 -1.877 -15.843 1.00 51.58 1345 ARG A C 1
ATOM 875 O O . ARG A 1 125 ? -11.663 -1.752 -16.199 1.00 51.77 1345 ARG A O 1
ATOM 883 N N . HIS A 1 126 ? -13.684 -2.742 -16.404 1.00 50.19 1346 HIS A N 1
ATOM 884 C CA . HIS A 1 126 ? -13.314 -3.575 -17.556 1.00 49.84 1346 HIS A CA 1
ATOM 885 C C . HIS A 1 126 ? -12.963 -2.734 -18.788 1.00 51.89 1346 HIS A C 1
ATOM 886 O O . HIS A 1 126 ? -11.962 -3.003 -19.456 1.00 52.55 1346 HIS A O 1
ATOM 893 N N . LYS A 1 127 ? -13.788 -1.728 -19.079 1.00 54.35 1347 LYS A N 1
ATOM 894 C CA . LYS A 1 127 ? -13.550 -0.819 -20.211 1.00 56.39 1347 LYS A CA 1
ATOM 895 C C . LYS A 1 127 ? -12.296 0.049 -20.041 1.00 58.73 1347 LYS A C 1
ATOM 896 O O . LYS A 1 127 ? -11.668 0.415 -21.033 1.00 59.37 1347 LYS A O 1
ATOM 902 N N . ARG A 1 128 ? -11.947 0.384 -18.797 1.00 61.48 1348 ARG A N 1
ATOM 903 C CA . ARG A 1 128 ? -10.697 1.102 -18.501 1.00 63.80 1348 ARG A CA 1
ATOM 904 C C . ARG A 1 128 ? -9.474 0.189 -18.606 1.00 64.99 1348 ARG A C 1
ATOM 905 O O . ARG A 1 128 ? -8.475 0.559 -19.226 1.00 65.95 1348 ARG A O 1
ATOM 913 N N . LYS A 1 129 ? -9.557 -0.990 -17.987 1.00 65.84 1349 LYS A N 1
ATOM 914 C CA . LYS A 1 129 ? -8.436 -1.942 -17.937 1.00 66.61 1349 LYS A CA 1
ATOM 915 C C . LYS A 1 129 ? -8.070 -2.460 -19.328 1.00 66.64 1349 LYS A C 1
ATOM 916 O O . LYS A 1 129 ? -6.894 -2.481 -19.696 1.00 67.39 1349 LYS A O 1
ATOM 922 N N . THR A 1 130 ? -9.084 -2.874 -20.086 1.00 66.25 1350 THR A N 1
ATOM 923 C CA . THR A 1 130 ? -8.924 -3.243 -21.496 1.00 65.87 1350 THR A CA 1
ATOM 924 C C . THR A 1 130 ? -9.136 -1.994 -22.363 1.00 66.57 1350 THR A C 1
ATOM 925 O O . THR A 1 130 ? -9.268 -0.889 -21.833 1.00 67.42 1350 THR A O 1
ATOM 929 N N . GLY A 1 131 ? -9.139 -2.165 -23.686 1.00 66.75 1351 GLY A N 1
ATOM 930 C CA . GLY A 1 131 ? -9.485 -1.088 -24.624 1.00 67.39 1351 GLY A CA 1
ATOM 931 C C . GLY A 1 131 ? -10.761 -1.413 -25.375 1.00 68.00 1351 GLY A C 1
ATOM 932 O O . GLY A 1 131 ? -10.814 -1.293 -26.602 1.00 69.22 1351 GLY A O 1
ATOM 933 N N . HIS A 1 132 ? -11.793 -1.806 -24.627 1.00 67.22 1352 HIS A N 1
ATOM 934 C CA . HIS A 1 132 ? -13.027 -2.361 -25.196 1.00 66.70 1352 HIS A CA 1
ATOM 935 C C . HIS A 1 132 ? -14.164 -1.342 -25.255 1.00 66.53 1352 HIS A C 1
ATOM 936 O O . HIS A 1 132 ? -14.246 -0.436 -24.422 1.00 66.23 1352 HIS A O 1
ATOM 943 N N . SER A 1 133 ? -15.042 -1.518 -26.242 1.00 67.33 1353 SER A N 1
ATOM 944 C CA . SER A 1 133 ? -16.213 -0.659 -26.425 1.00 67.93 1353 SER A CA 1
ATOM 945 C C . SER A 1 133 ? -17.303 -1.021 -25.418 1.00 69.52 1353 SER A C 1
ATOM 946 O O . SER A 1 133 ? -17.601 -2.198 -25.200 1.00 70.18 1353 SER A O 1
#